Protein AF-C7XE37-F1 (afdb_monomer_lite)

Secondary structure (DSSP, 8-state):
--HHHHHHHHHHHHHHHHHHHHHTHHHHHTT-HHHHHHHHHHHHHHHHHHHHHTT--

Radius of gyration: 13.55 Å; chains: 1; bounding box: 28×14×41 Å

Foldseek 3Di:
DPPVVVLVVVLVVLVVVLVVLVVCVCVQCVVDVVSNVVSVVSNVVSVVVNVVSVVVD

Sequence (57 aa):
MHSDDGLKARIEEAEKDLLFYLRKYHELTSRSKFMKAVVDKEIKRLEKELKELGKYY

Structure (mmCIF, N/CA/C/O backbone):
data_AF-C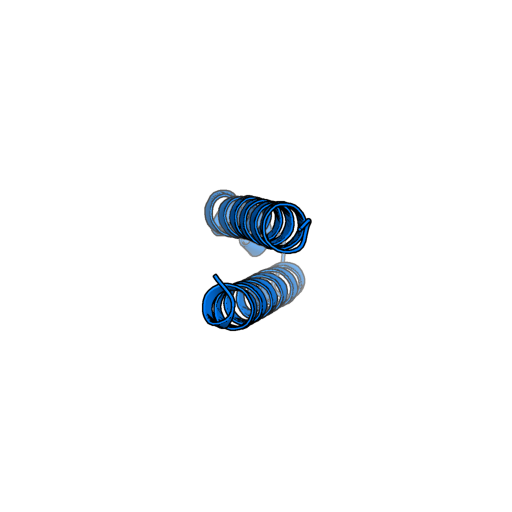7XE37-F1
#
_entry.id   AF-C7XE37-F1
#
loop_
_atom_site.group_PDB
_atom_site.id
_atom_site.type_symbol
_atom_site.label_atom_id
_atom_site.label_alt_id
_atom_site.label_comp_id
_atom_site.label_asym_id
_atom_site.label_entity_id
_atom_site.label_seq_id
_atom_site.pdbx_PDB_ins_code
_atom_site.Cartn_x
_atom_s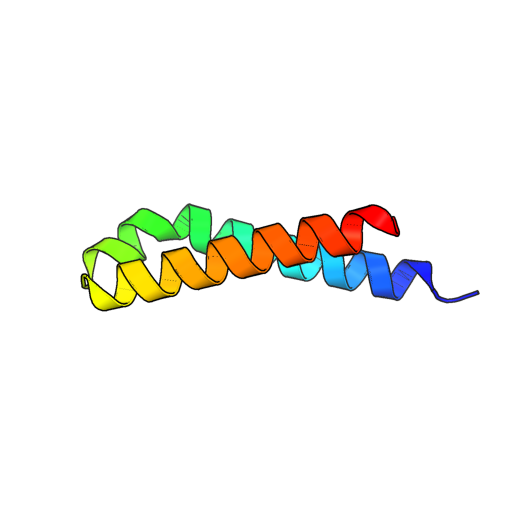ite.Cartn_y
_atom_site.Cartn_z
_atom_site.occupancy
_atom_site.B_iso_or_equiv
_atom_site.auth_seq_id
_atom_site.auth_comp_id
_atom_site.auth_asym_id
_atom_site.auth_atom_id
_atom_site.pdbx_PDB_model_num
ATOM 1 N N . MET A 1 1 ? 15.650 6.673 -25.737 1.00 45.16 1 MET A N 1
ATOM 2 C CA . MET A 1 1 ? 15.266 5.535 -24.877 1.00 45.16 1 MET A CA 1
ATOM 3 C C . MET A 1 1 ? 15.142 6.083 -23.462 1.00 45.16 1 MET A C 1
ATOM 5 O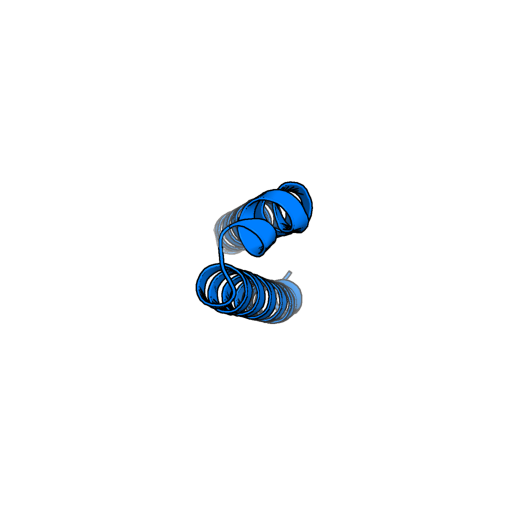 O . MET A 1 1 ? 16.164 6.420 -22.894 1.00 45.16 1 MET A O 1
ATOM 9 N N . HIS A 1 2 ? 13.920 6.314 -22.972 1.00 50.38 2 HIS A N 1
ATOM 10 C CA . HIS A 1 2 ? 13.633 6.942 -21.661 1.00 50.38 2 HIS A CA 1
ATOM 11 C C . HIS A 1 2 ? 12.392 6.314 -20.991 1.00 50.38 2 HIS A C 1
ATOM 13 O O . HIS A 1 2 ? 11.691 6.952 -20.212 1.00 50.38 2 HIS A O 1
ATOM 19 N N . SER A 1 3 ? 12.058 5.075 -21.348 1.00 60.00 3 SER A N 1
ATOM 20 C CA . SER A 1 3 ? 10.873 4.381 -20.832 1.00 60.00 3 SER A CA 1
ATOM 21 C C . SER A 1 3 ? 11.117 3.728 -19.463 1.00 60.00 3 SER A C 1
ATOM 23 O O . SER A 1 3 ? 10.202 3.709 -18.642 1.00 60.00 3 SER A O 1
ATOM 25 N N . ASP A 1 4 ? 12.344 3.282 -19.178 1.00 66.69 4 ASP A N 1
ATOM 26 C CA . ASP A 1 4 ? 12.633 2.471 -17.984 1.00 66.69 4 ASP A CA 1
ATOM 27 C C . ASP A 1 4 ? 12.806 3.305 -16.708 1.00 66.69 4 ASP A C 1
ATOM 29 O O . ASP A 1 4 ? 12.343 2.896 -15.644 1.00 66.69 4 ASP A O 1
ATOM 33 N N . ASP A 1 5 ? 13.393 4.505 -16.800 1.00 80.38 5 ASP A N 1
ATOM 34 C CA . ASP A 1 5 ? 13.625 5.363 -15.626 1.00 80.38 5 ASP A CA 1
ATOM 35 C C . ASP A 1 5 ? 12.307 5.838 -14.996 1.00 80.38 5 ASP A C 1
ATOM 37 O O . ASP A 1 5 ? 12.161 5.869 -13.774 1.00 80.38 5 ASP A O 1
ATOM 41 N N . GLY A 1 6 ? 11.315 6.159 -15.834 1.00 86.88 6 GLY A N 1
ATOM 42 C CA . GLY A 1 6 ? 9.988 6.576 -15.379 1.00 86.88 6 GLY A CA 1
ATOM 43 C C . GLY A 1 6 ? 9.181 5.427 -14.774 1.00 86.88 6 GLY A C 1
ATOM 44 O O . GLY A 1 6 ? 8.489 5.624 -13.776 1.00 86.88 6 GLY A O 1
ATOM 45 N N . LEU A 1 7 ? 9.282 4.219 -15.341 1.00 90.12 7 LEU A N 1
ATOM 46 C CA . LEU A 1 7 ? 8.630 3.035 -14.780 1.00 90.12 7 LEU A CA 1
ATOM 47 C C . LEU A 1 7 ? 9.249 2.653 -13.432 1.00 90.12 7 LEU A C 1
ATOM 49 O O . LEU A 1 7 ? 8.522 2.433 -12.465 1.00 90.12 7 LEU A O 1
ATOM 53 N N . LYS A 1 8 ? 10.583 2.646 -13.352 1.00 91.38 8 LYS A N 1
ATOM 54 C CA . LYS A 1 8 ? 11.315 2.361 -12.118 1.00 91.38 8 LYS A CA 1
ATOM 55 C C . LYS A 1 8 ? 10.960 3.348 -11.007 1.00 91.38 8 LYS A C 1
ATOM 57 O O . LYS A 1 8 ? 10.634 2.919 -9.906 1.00 91.38 8 LYS A O 1
ATOM 62 N N . ALA A 1 9 ? 10.949 4.649 -11.302 1.00 94.00 9 ALA A N 1
ATOM 63 C CA . ALA A 1 9 ? 10.591 5.675 -10.322 1.00 94.00 9 ALA A CA 1
ATOM 64 C C . ALA A 1 9 ? 9.172 5.481 -9.762 1.00 94.00 9 ALA A C 1
ATOM 66 O O . ALA A 1 9 ? 8.964 5.608 -8.557 1.00 94.00 9 ALA A O 1
ATOM 67 N N . ARG A 1 10 ? 8.207 5.115 -10.618 1.00 92.88 10 ARG A N 1
ATOM 68 C CA . ARG A 1 10 ? 6.825 4.836 -10.196 1.00 92.88 10 ARG A CA 1
ATOM 69 C C . ARG A 1 10 ? 6.712 3.586 -9.326 1.00 92.88 10 ARG A C 1
ATOM 71 O O . ARG A 1 10 ? 5.947 3.591 -8.367 1.00 92.88 10 ARG A O 1
ATOM 78 N N . ILE A 1 11 ? 7.464 2.531 -9.646 1.00 94.62 11 ILE A N 1
ATOM 79 C CA . ILE A 1 11 ? 7.529 1.326 -8.808 1.00 94.62 11 ILE A CA 1
ATOM 80 C C . ILE A 1 11 ? 8.117 1.683 -7.439 1.00 94.62 11 ILE A C 1
ATOM 82 O O . ILE A 1 11 ? 7.499 1.382 -6.424 1.00 94.62 11 ILE A O 1
ATOM 86 N N . GLU A 1 12 ? 9.245 2.396 -7.400 1.00 95.62 12 GLU A N 1
ATOM 87 C CA . GLU A 1 12 ? 9.889 2.803 -6.144 1.00 95.62 12 GLU A CA 1
ATOM 88 C C . GLU A 1 12 ? 8.991 3.697 -5.272 1.00 95.62 12 GLU A C 1
ATOM 90 O O . GLU A 1 12 ? 9.014 3.593 -4.045 1.00 95.62 12 GLU A O 1
ATOM 95 N N . GLU A 1 13 ? 8.211 4.593 -5.880 1.00 96.06 13 GLU A N 1
ATOM 96 C CA . GLU A 1 13 ? 7.242 5.433 -5.169 1.00 96.06 13 GLU A CA 1
ATOM 97 C C . GLU A 1 13 ? 6.112 4.588 -4.564 1.00 96.06 13 GLU A C 1
ATOM 99 O O . GLU A 1 13 ? 5.870 4.657 -3.356 1.00 96.06 13 GLU A O 1
ATOM 104 N N . ALA A 1 14 ? 5.493 3.714 -5.362 1.00 96.44 14 ALA A N 1
ATOM 105 C CA . ALA A 1 14 ? 4.425 2.838 -4.890 1.00 96.44 14 ALA A CA 1
ATOM 106 C C . ALA A 1 14 ? 4.906 1.850 -3.805 1.00 96.44 14 ALA A C 1
ATOM 108 O O . ALA A 1 14 ? 4.171 1.567 -2.855 1.00 96.44 14 ALA A O 1
ATOM 109 N N . GLU A 1 15 ? 6.148 1.360 -3.888 1.00 97.12 15 GLU A N 1
ATOM 110 C CA . GLU A 1 15 ? 6.763 0.526 -2.848 1.00 97.12 15 GLU A CA 1
ATOM 111 C C . GLU A 1 15 ? 6.974 1.292 -1.536 1.00 97.12 15 GLU A C 1
ATOM 113 O O . GLU A 1 15 ? 6.683 0.762 -0.459 1.00 97.12 15 GLU A O 1
ATOM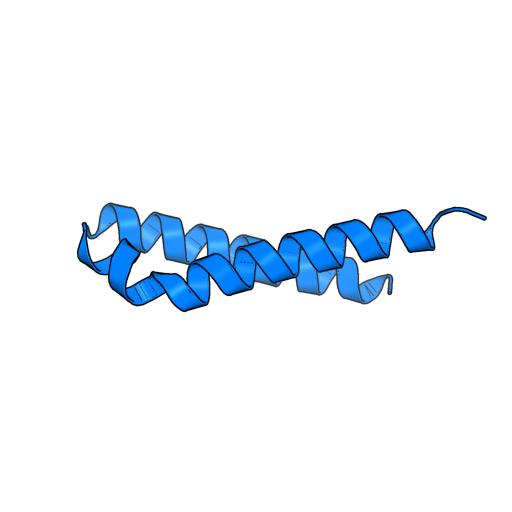 118 N N . LYS A 1 16 ? 7.453 2.543 -1.600 1.00 97.94 16 LYS A N 1
ATOM 119 C CA . LYS A 1 16 ? 7.638 3.393 -0.410 1.00 97.94 16 LYS A CA 1
ATOM 120 C C . LYS A 1 16 ? 6.310 3.677 0.283 1.00 97.94 16 LYS A C 1
ATOM 122 O O . LYS A 1 16 ? 6.235 3.555 1.510 1.00 97.94 16 LYS A O 1
ATOM 127 N N . ASP A 1 17 ? 5.273 3.991 -0.486 1.00 97.31 17 ASP A N 1
ATOM 128 C CA . ASP A 1 17 ? 3.931 4.236 0.039 1.00 97.31 17 ASP A CA 1
ATOM 129 C C . ASP A 1 17 ? 3.340 2.977 0.675 1.00 97.31 17 ASP A C 1
ATOM 131 O O . ASP A 1 17 ? 2.832 3.016 1.801 1.00 97.31 17 ASP A O 1
ATOM 135 N N . LEU A 1 18 ? 3.462 1.826 0.007 1.00 98.00 18 LEU A N 1
ATOM 136 C CA . LEU A 1 18 ? 2.979 0.559 0.552 1.00 98.00 18 LEU A CA 1
ATOM 137 C C . LEU A 1 18 ? 3.694 0.229 1.866 1.00 98.00 18 LEU A C 1
ATOM 139 O O . LEU A 1 18 ? 3.053 -0.103 2.867 1.00 98.00 18 LEU A O 1
ATOM 143 N N . LEU A 1 19 ? 5.019 0.382 1.896 1.00 98.19 19 LEU A N 1
ATOM 144 C CA . LEU A 1 19 ? 5.822 0.151 3.090 1.00 98.19 19 LEU A CA 1
ATOM 145 C C . LEU A 1 19 ? 5.425 1.088 4.239 1.00 98.19 19 LEU A C 1
ATOM 147 O O . LEU A 1 19 ? 5.395 0.654 5.394 1.00 98.19 19 LEU A O 1
ATOM 151 N N . PHE A 1 20 ? 5.099 2.350 3.946 1.00 98.06 20 PHE A N 1
ATOM 152 C CA . PHE A 1 20 ? 4.579 3.289 4.937 1.00 98.06 20 PHE A CA 1
ATOM 153 C C . PHE A 1 20 ? 3.281 2.770 5.566 1.00 98.06 20 PHE A C 1
ATOM 155 O O . PHE A 1 20 ? 3.208 2.651 6.794 1.00 98.06 20 PHE A O 1
ATOM 162 N N . TYR A 1 21 ? 2.286 2.404 4.750 1.00 97.56 21 TYR A N 1
ATOM 163 C CA . TYR A 1 21 ? 0.999 1.920 5.255 1.00 97.56 21 TYR A CA 1
ATOM 164 C C . TYR A 1 21 ? 1.133 0.619 6.044 1.00 97.56 21 TYR A C 1
ATOM 166 O O . TYR A 1 21 ? 0.496 0.484 7.087 1.00 97.56 21 TYR A O 1
ATOM 174 N N . LEU A 1 22 ? 1.995 -0.303 5.610 1.00 97.19 22 LEU A N 1
ATOM 175 C CA . LEU A 1 22 ? 2.261 -1.548 6.335 1.00 97.19 22 LEU A CA 1
ATOM 176 C C . LEU A 1 22 ? 2.928 -1.283 7.692 1.00 97.19 22 LEU A C 1
ATOM 178 O O . LEU A 1 22 ? 2.479 -1.800 8.714 1.00 97.19 22 LEU A O 1
ATOM 182 N N . ARG A 1 23 ? 3.953 -0.422 7.737 1.00 97.94 23 ARG A N 1
ATOM 183 C CA . ARG A 1 23 ? 4.646 -0.064 8.991 1.00 97.94 23 ARG A CA 1
ATOM 184 C C . ARG A 1 23 ? 3.741 0.674 9.971 1.00 97.94 23 ARG A C 1
ATOM 186 O O . ARG A 1 23 ? 3.860 0.488 11.179 1.00 97.94 23 ARG A O 1
ATOM 193 N N . LYS A 1 24 ? 2.855 1.528 9.462 1.00 96.56 24 LYS A N 1
ATOM 194 C CA . LYS A 1 24 ? 1.937 2.340 10.267 1.00 96.56 24 LYS A CA 1
ATOM 195 C C . LYS A 1 24 ? 0.564 1.702 10.447 1.00 96.56 24 LYS A C 1
ATOM 197 O O . LYS A 1 24 ? -0.292 2.314 11.0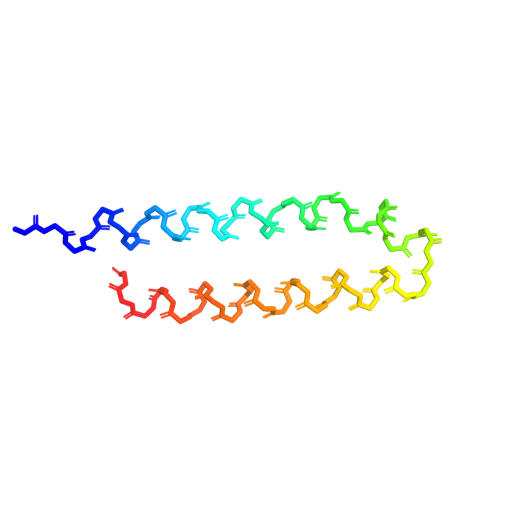80 1.00 96.56 24 LYS A O 1
ATOM 202 N N . TYR A 1 25 ? 0.355 0.472 9.976 1.00 96.06 25 TYR A N 1
ATOM 203 C CA . TYR A 1 25 ? -0.961 -0.161 9.938 1.00 96.06 25 TYR A CA 1
ATOM 204 C C . TYR A 1 25 ? -1.652 -0.160 11.303 1.00 96.06 25 TYR A C 1
ATOM 206 O O . TYR A 1 25 ? -2.734 0.403 11.455 1.00 96.06 25 TYR A O 1
ATOM 214 N N . HIS A 1 26 ? -1.018 -0.716 12.335 1.00 95.19 26 HIS A N 1
ATOM 215 C CA . HIS A 1 26 ? -1.603 -0.763 13.679 1.00 95.19 26 HIS A CA 1
ATOM 216 C C . HIS A 1 26 ? -1.841 0.634 14.274 1.00 95.19 26 HIS A C 1
ATOM 218 O O . HIS A 1 26 ? -2.872 0.877 14.901 1.00 95.19 26 HIS A O 1
ATOM 224 N N . GLU A 1 27 ? -0.929 1.578 14.034 1.00 96.19 27 GLU A N 1
ATOM 225 C CA . GLU A 1 27 ? -1.062 2.960 14.506 1.00 96.19 27 GLU A CA 1
ATOM 226 C C . GLU A 1 27 ? -2.233 3.694 13.832 1.00 96.19 27 GLU A C 1
ATOM 228 O O . GLU A 1 27 ? -2.973 4.421 14.487 1.00 96.19 27 GLU A O 1
ATOM 233 N N . LEU A 1 28 ? -2.432 3.501 12.528 1.00 94.62 28 LEU A N 1
ATOM 234 C CA . LEU A 1 28 ? -3.491 4.167 11.771 1.00 94.62 28 LEU A CA 1
ATOM 235 C C . LEU A 1 28 ? -4.847 3.501 12.020 1.00 94.62 28 LEU A C 1
ATOM 237 O O . LEU A 1 28 ? -5.833 4.173 12.321 1.00 94.62 28 LEU A O 1
ATOM 241 N N . THR A 1 29 ? -4.903 2.172 11.939 1.00 95.31 29 THR A N 1
ATOM 242 C CA . THR A 1 29 ? -6.155 1.407 12.052 1.00 95.31 29 THR A CA 1
ATOM 243 C C . THR A 1 29 ? -6.746 1.413 13.462 1.00 95.31 29 THR A C 1
ATOM 245 O O . THR A 1 29 ? -7.957 1.248 13.607 1.00 95.31 29 THR A O 1
ATOM 248 N N . SER A 1 30 ? -5.937 1.673 14.495 1.00 93.75 30 SER A N 1
ATOM 249 C CA . SER A 1 30 ? -6.411 1.819 15.879 1.00 93.75 30 SER A CA 1
ATOM 250 C C . SER A 1 30 ? -7.172 3.124 16.141 1.00 93.75 30 SER A C 1
ATOM 252 O O . SER A 1 30 ? -7.938 3.191 17.099 1.00 93.75 30 SER A O 1
ATOM 254 N N . ARG A 1 31 ? -7.027 4.147 15.283 1.00 89.31 31 ARG A N 1
ATOM 255 C CA . ARG A 1 31 ? -7.679 5.457 15.472 1.00 89.31 31 ARG A CA 1
ATOM 256 C C . ARG A 1 31 ? -9.186 5.419 15.215 1.00 89.31 31 ARG A C 1
ATOM 258 O O . ARG A 1 31 ? -9.931 6.123 15.887 1.00 89.31 31 ARG A O 1
ATOM 265 N N . SER A 1 32 ? -9.648 4.636 14.235 1.00 94.44 32 SER A N 1
ATOM 266 C CA . SER A 1 32 ? -11.079 4.394 13.989 1.00 94.44 32 SER A CA 1
ATOM 267 C C . SER A 1 32 ? -11.319 3.276 12.967 1.00 94.44 32 SER A C 1
ATOM 269 O O . SER A 1 32 ? -10.474 2.987 12.117 1.00 94.44 32 SER A O 1
ATOM 271 N N . LYS A 1 33 ? -12.534 2.705 12.972 1.00 90.50 33 LYS A N 1
ATOM 272 C CA . LYS A 1 33 ? -12.982 1.746 11.942 1.00 90.50 33 LYS A CA 1
ATOM 273 C C . LYS A 1 33 ? -12.964 2.345 10.528 1.00 90.50 33 LYS A C 1
ATOM 275 O O . LYS A 1 33 ? -12.661 1.635 9.573 1.00 90.50 33 LYS A O 1
ATOM 280 N N . PHE A 1 34 ? -13.253 3.641 10.394 1.00 94.69 34 PHE A N 1
ATOM 281 C CA . PHE A 1 34 ? -13.175 4.347 9.112 1.00 94.69 34 PHE A CA 1
ATOM 282 C C . PHE A 1 34 ? -11.730 4.469 8.627 1.00 94.69 34 PHE A C 1
ATOM 284 O O . PHE A 1 34 ? -11.460 4.207 7.459 1.00 94.69 34 PHE A O 1
ATOM 291 N N . MET A 1 35 ? -10.794 4.783 9.527 1.00 94.75 35 MET A N 1
ATOM 292 C CA . MET A 1 35 ? -9.372 4.839 9.188 1.00 94.75 35 MET A CA 1
ATOM 293 C C . MET A 1 35 ? -8.857 3.468 8.751 1.00 94.75 35 MET A C 1
ATOM 295 O O . MET A 1 35 ? -8.166 3.374 7.742 1.00 94.75 35 MET A O 1
ATOM 299 N N . LYS A 1 36 ? -9.265 2.390 9.435 1.00 95.81 36 LYS A N 1
ATOM 300 C CA . LYS A 1 36 ? -8.962 1.024 8.990 1.00 95.81 36 LYS A CA 1
ATOM 301 C C . LYS A 1 36 ? -9.418 0.772 7.551 1.00 95.81 36 LYS A C 1
ATOM 303 O O . LYS A 1 36 ? -8.628 0.292 6.748 1.00 95.81 36 LYS A O 1
ATOM 308 N N . ALA A 1 37 ?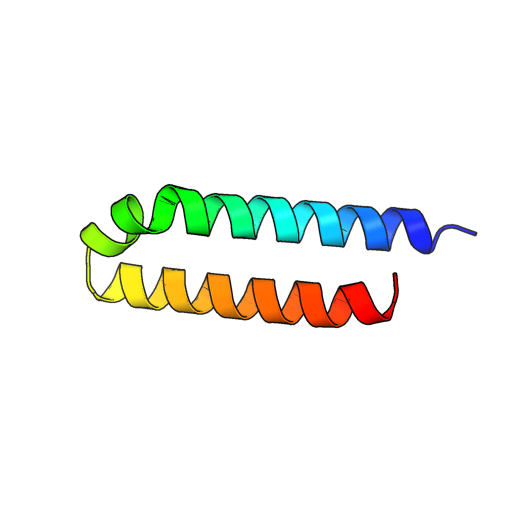 -10.659 1.124 7.218 1.00 97.06 37 ALA A N 1
ATOM 309 C CA . ALA A 1 37 ? -11.193 0.922 5.872 1.00 97.06 37 ALA A CA 1
ATOM 310 C C . ALA A 1 37 ? -10.425 1.717 4.800 1.00 97.06 37 ALA A C 1
ATOM 312 O O . ALA A 1 37 ? -10.215 1.209 3.700 1.00 97.06 37 ALA A O 1
ATOM 313 N N . VAL A 1 38 ? -9.984 2.940 5.119 1.00 96.56 38 VAL A N 1
ATOM 314 C CA . VAL A 1 38 ? -9.156 3.760 4.219 1.00 96.56 38 VAL A CA 1
ATOM 315 C C . VAL A 1 38 ? -7.782 3.124 4.013 1.00 96.56 38 VAL A C 1
ATOM 317 O O . VAL A 1 38 ? -7.378 2.923 2.873 1.00 96.56 38 VAL A O 1
ATOM 320 N N . VAL A 1 39 ? -7.097 2.742 5.093 1.00 97.00 39 VAL A N 1
ATOM 321 C CA . VAL A 1 39 ? -5.770 2.107 5.019 1.00 97.00 39 VAL A CA 1
ATOM 322 C C . VAL A 1 39 ? -5.832 0.787 4.248 1.00 97.00 39 VAL A C 1
ATOM 324 O O . VAL A 1 39 ? -5.012 0.557 3.364 1.00 97.00 39 VAL A O 1
ATOM 327 N N . ASP A 1 40 ? -6.839 -0.052 4.512 1.00 97.62 40 ASP A N 1
ATOM 328 C CA . ASP A 1 40 ? -7.047 -1.306 3.778 1.00 97.62 40 ASP A CA 1
ATOM 329 C C . ASP A 1 40 ? -7.272 -1.058 2.272 1.00 97.62 40 ASP A C 1
ATOM 331 O O . ASP A 1 40 ? -6.838 -1.852 1.435 1.00 97.62 40 ASP A O 1
ATOM 335 N N . LYS A 1 41 ? -7.961 0.034 1.910 1.00 98.00 41 LYS A N 1
ATOM 336 C CA . LYS A 1 41 ? -8.217 0.403 0.512 1.00 98.00 41 LYS A CA 1
ATOM 337 C C . LYS A 1 41 ? -6.949 0.891 -0.187 1.00 98.00 41 LYS A C 1
ATOM 339 O O . LYS A 1 41 ? -6.703 0.463 -1.314 1.00 98.00 41 LYS A O 1
ATOM 344 N N . GLU A 1 42 ? -6.156 1.743 0.461 1.00 97.75 42 GLU A N 1
ATOM 345 C CA . GLU A 1 42 ? -4.904 2.245 -0.120 1.00 97.75 42 GLU A CA 1
ATOM 346 C C . GLU A 1 42 ? -3.873 1.126 -0.290 1.00 97.75 42 GLU A C 1
ATOM 348 O O . GLU A 1 42 ? -3.280 1.021 -1.360 1.00 97.75 42 GLU A O 1
ATOM 353 N N . ILE A 1 43 ? -3.744 0.212 0.681 1.00 98.31 43 ILE A N 1
ATOM 354 C CA . ILE A 1 43 ? -2.883 -0.975 0.543 1.00 98.31 43 ILE A CA 1
ATOM 355 C C . ILE A 1 43 ? -3.283 -1.791 -0.692 1.00 98.31 43 ILE A C 1
ATOM 357 O O . ILE A 1 43 ? -2.446 -2.048 -1.553 1.00 98.31 43 ILE A O 1
ATOM 361 N N . LYS A 1 44 ? -4.572 -2.128 -0.846 1.00 98.19 44 LYS A N 1
ATOM 362 C CA . LYS A 1 44 ? -5.051 -2.894 -2.012 1.00 98.19 44 LYS A CA 1
ATOM 363 C C . LYS A 1 44 ? -4.825 -2.174 -3.339 1.00 98.19 44 LYS A C 1
ATOM 365 O O . LYS A 1 44 ? -4.574 -2.819 -4.357 1.00 98.19 44 LYS A O 1
ATOM 370 N N . ARG A 1 45 ? -4.966 -0.846 -3.356 1.00 98.12 45 ARG A N 1
ATOM 371 C CA . ARG A 1 45 ? -4.701 -0.027 -4.543 1.00 98.12 45 ARG A CA 1
ATOM 372 C C . ARG A 1 45 ? -3.223 -0.109 -4.926 1.00 98.12 45 ARG A C 1
ATOM 374 O O . ARG A 1 45 ? -2.940 -0.376 -6.090 1.00 98.12 45 ARG A O 1
ATOM 381 N N . LEU A 1 46 ? -2.319 0.066 -3.964 1.00 98.00 46 LEU A N 1
ATOM 382 C CA . LEU A 1 46 ? -0.871 0.020 -4.180 1.00 98.00 46 LEU A CA 1
ATOM 383 C C . LEU A 1 46 ? -0.396 -1.376 -4.597 1.00 98.00 46 LEU A C 1
ATOM 385 O O . LEU A 1 46 ? 0.370 -1.497 -5.545 1.00 98.00 46 LEU A O 1
ATOM 389 N N . GLU A 1 47 ? -0.908 -2.442 -3.975 1.00 97.56 47 GLU A N 1
ATOM 390 C CA . GLU A 1 47 ? -0.627 -3.825 -4.395 1.00 97.56 47 GLU A CA 1
ATOM 391 C C . GLU A 1 47 ? -1.045 -4.078 -5.849 1.00 97.56 47 GLU A C 1
ATOM 393 O O . GLU A 1 47 ? -0.324 -4.724 -6.614 1.00 97.56 47 GLU A O 1
ATOM 398 N N . LYS A 1 48 ? -2.214 -3.563 -6.251 1.00 97.44 48 LYS A N 1
ATOM 399 C CA . LYS A 1 48 ? -2.692 -3.679 -7.631 1.00 97.44 48 LYS A CA 1
ATOM 400 C C . LYS A 1 48 ? -1.815 -2.879 -8.594 1.00 97.44 48 LYS A C 1
ATOM 402 O O . LYS A 1 48 ? -1.461 -3.410 -9.642 1.00 97.44 48 LYS A O 1
ATOM 407 N N . GLU A 1 49 ? -1.462 -1.648 -8.237 1.00 95.69 49 GLU A N 1
ATOM 408 C CA . GLU A 1 49 ? -0.592 -0.789 -9.041 1.00 95.69 49 GLU A CA 1
ATOM 409 C C . GLU A 1 49 ? 0.791 -1.421 -9.229 1.00 95.69 49 GLU A C 1
ATOM 411 O O . GLU A 1 49 ? 1.232 -1.578 -10.363 1.00 95.69 49 GLU A O 1
ATOM 416 N N . LEU A 1 50 ? 1.426 -1.907 -8.162 1.00 96.12 50 LEU A N 1
ATOM 417 C CA . LEU A 1 50 ? 2.710 -2.610 -8.241 1.00 96.12 50 LEU A CA 1
ATOM 418 C C . LEU A 1 50 ? 2.627 -3.874 -9.099 1.00 96.12 50 LEU A C 1
ATOM 420 O O . LEU A 1 50 ? 3.511 -4.128 -9.915 1.00 96.12 50 LEU A O 1
ATOM 424 N N . LYS A 1 51 ? 1.540 -4.647 -8.984 1.00 95.38 51 LYS A N 1
ATOM 425 C CA . LYS A 1 51 ? 1.314 -5.824 -9.834 1.00 95.38 51 LYS A CA 1
ATOM 426 C C . LYS A 1 51 ? 1.127 -5.459 -11.307 1.00 95.38 51 LYS A C 1
ATOM 428 O O . LYS A 1 51 ? 1.466 -6.259 -12.175 1.00 95.38 51 LYS A O 1
ATOM 433 N N . GLU A 1 52 ? 0.530 -4.310 -11.608 1.00 94.12 52 GLU A N 1
ATOM 434 C CA . GLU A 1 52 ? 0.362 -3.828 -12.980 1.00 94.12 52 GLU A CA 1
ATOM 435 C C . GLU A 1 52 ? 1.671 -3.276 -13.542 1.00 94.12 52 GLU A C 1
ATOM 437 O O . GLU A 1 52 ? 2.037 -3.648 -14.652 1.00 94.12 52 GLU A O 1
ATOM 442 N N . LEU A 1 53 ? 2.399 -2.465 -12.772 1.00 90.94 53 LEU A N 1
ATOM 443 C CA . LEU A 1 53 ? 3.690 -1.896 -13.163 1.00 90.94 53 LEU A CA 1
ATOM 444 C C . LEU A 1 53 ? 4.763 -2.978 -13.338 1.00 90.94 53 LEU A C 1
ATOM 446 O O . LEU A 1 53 ? 5.484 -2.958 -14.329 1.00 90.94 53 LEU A O 1
ATOM 450 N N . GLY A 1 54 ? 4.803 -3.977 -12.452 1.00 88.06 54 GLY A N 1
ATOM 451 C CA . GLY A 1 54 ? 5.740 -5.102 -12.530 1.00 88.06 54 GLY A CA 1
ATOM 452 C C . GLY A 1 54 ? 5.515 -6.049 -13.715 1.00 88.06 54 GLY A C 1
ATOM 453 O O . GLY A 1 54 ? 6.332 -6.928 -13.941 1.00 88.06 54 GLY A O 1
ATOM 454 N N . LYS A 1 55 ? 4.432 -5.897 -14.493 1.00 90.06 55 LYS A N 1
ATOM 455 C CA . LYS A 1 55 ? 4.290 -6.599 -15.787 1.00 90.06 55 LYS A CA 1
ATOM 456 C C . LYS A 1 55 ? 5.137 -5.974 -16.894 1.00 90.06 55 LYS A C 1
ATOM 458 O O . LYS A 1 55 ? 5.327 -6.609 -17.927 1.00 90.06 55 LYS A O 1
ATOM 463 N N . TYR A 1 56 ? 5.539 -4.720 -16.710 1.00 78.75 56 TYR A N 1
ATOM 464 C CA . TYR A 1 56 ? 6.262 -3.924 -17.696 1.00 78.75 56 TYR A CA 1
ATOM 465 C C . TYR A 1 56 ? 7.736 -3.717 -17.321 1.00 78.75 56 TYR A C 1
ATOM 467 O O . TYR A 1 56 ? 8.447 -3.076 -18.091 1.00 78.75 56 TYR A O 1
ATOM 475 N N . TYR A 1 57 ? 8.159 -4.209 -16.150 1.00 69.19 57 TYR A N 1
ATOM 476 C CA . TYR A 1 57 ? 9.527 -4.155 -15.624 1.00 69.19 57 TYR A CA 1
ATOM 477 C C . TYR A 1 57 ? 10.212 -5.507 -15.826 1.00 69.19 57 TYR A C 1
ATOM 479 O O . TYR A 1 57 ? 11.392 -5.517 -16.233 1.00 69.19 57 TYR A O 1
#

pLDDT: mean 91.53, std 11.38, range [45.16, 98.31]